Protein AF-A0A5B9W6S1-F1 (afdb_monomer)

Sequence (151 aa):
MAPVSSRSRAALSVLFLVFAGRAKAADEIRPALVDGVREFAATGLPGSVAVYGPGAEAIVVGTAGGGAKVAVVAGARAGRGRVVAFGHDGYFRPDVLGKADTGRLLVNAVRWAGTGNRGKTTTKAPAATRVGVVREAGLLEYLRKSGVAAL

Solvent-accessible surface area (backbone atoms only — not comparable to full-atom values): 9449 Å² total; per-residue (Å²): 142,80,86,84,83,82,82,83,78,82,79,83,80,82,80,81,80,77,79,79,71,75,68,74,77,69,82,56,62,55,65,58,33,44,61,89,42,89,45,68,62,88,62,92,83,57,38,76,47,89,74,70,68,85,67,39,42,71,68,40,71,47,70,47,84,94,71,41,78,35,30,34,26,36,38,31,56,55,87,72,42,43,48,71,50,64,30,44,71,66,65,54,36,56,84,39,29,73,29,73,24,33,39,52,34,50,53,26,39,51,54,61,33,59,50,43,75,68,86,60,98,56,98,59,80,78,77,77,52,73,40,80,61,79,98,42,74,54,36,44,54,51,37,43,76,70,76,40,55,54,96

Mean pr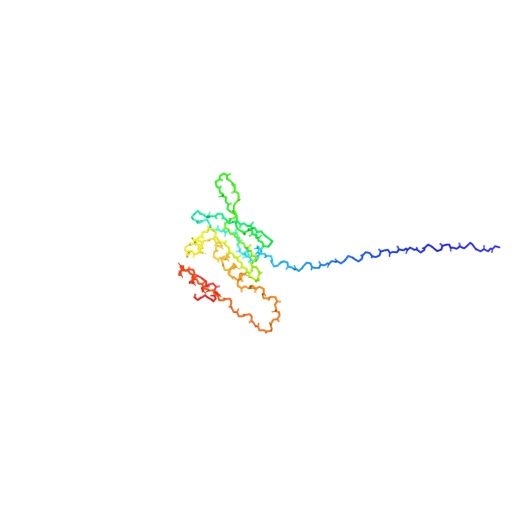edicted aligned error: 11.12 Å

Structure (mmCIF, N/CA/C/O backbone):
data_AF-A0A5B9W6S1-F1
#
_entry.id   AF-A0A5B9W6S1-F1
#
loop_
_atom_site.group_PDB
_atom_site.id
_atom_site.type_symbol
_atom_site.label_atom_id
_atom_site.label_alt_id
_atom_site.label_comp_id
_atom_site.label_asym_id
_atom_site.label_entity_id
_atom_site.label_seq_id
_atom_site.pdbx_PDB_ins_code
_atom_site.Cartn_x
_atom_site.Cartn_y
_atom_site.Cartn_z
_atom_site.occupancy
_atom_site.B_iso_or_equiv
_atom_site.auth_seq_id
_atom_site.auth_comp_id
_atom_site.auth_asym_id
_atom_site.auth_atom_id
_atom_site.pdbx_PDB_model_num
ATOM 1 N N . MET A 1 1 ? 22.643 1.166 88.002 1.00 46.03 1 MET A N 1
ATOM 2 C CA . MET A 1 1 ? 23.018 0.806 86.618 1.00 46.03 1 MET A CA 1
ATOM 3 C C . MET A 1 1 ? 21.717 0.589 85.852 1.00 46.03 1 MET A C 1
ATOM 5 O O . MET A 1 1 ? 21.078 -0.432 86.046 1.00 46.03 1 MET A O 1
ATOM 9 N N . ALA A 1 2 ? 21.246 1.612 85.131 1.00 44.09 2 ALA A N 1
ATOM 10 C CA . ALA A 1 2 ? 19.968 1.628 84.406 1.00 44.09 2 ALA A CA 1
ATOM 11 C C . ALA A 1 2 ? 20.246 1.924 82.918 1.00 44.09 2 ALA A C 1
ATOM 13 O O . ALA A 1 2 ? 21.183 2.681 82.645 1.00 44.09 2 ALA A O 1
ATOM 14 N N . PRO A 1 3 ? 19.519 1.318 81.962 1.00 49.03 3 PRO A N 1
ATOM 15 C CA . PRO A 1 3 ? 19.929 1.316 80.565 1.00 49.03 3 PRO A CA 1
ATOM 16 C C . PRO A 1 3 ? 19.520 2.587 79.809 1.00 49.03 3 PRO A C 1
ATOM 18 O O . PRO A 1 3 ? 18.488 3.206 80.064 1.00 49.03 3 PRO A O 1
ATOM 21 N N . VAL A 1 4 ? 20.377 2.935 78.851 1.00 50.38 4 VAL A N 1
ATOM 22 C CA . VAL A 1 4 ? 20.265 4.019 77.870 1.00 50.38 4 VAL A CA 1
ATOM 23 C C . VAL A 1 4 ? 19.019 3.842 76.994 1.00 50.38 4 VAL A C 1
ATOM 25 O O . VAL A 1 4 ? 18.775 2.764 76.453 1.00 50.38 4 VAL A O 1
ATOM 28 N N . SER A 1 5 ? 18.242 4.916 76.829 1.00 43.78 5 SER A N 1
ATOM 29 C CA . SER A 1 5 ? 17.055 4.960 75.974 1.00 43.78 5 SER A CA 1
ATOM 30 C C . SER A 1 5 ? 17.423 5.028 74.484 1.00 43.78 5 SER A C 1
ATOM 32 O O . SER A 1 5 ? 18.174 5.892 74.031 1.00 43.78 5 SER A O 1
ATOM 34 N N . SER A 1 6 ? 16.869 4.096 73.706 1.00 45.59 6 SER A N 1
ATOM 35 C CA . SER A 1 6 ? 16.990 4.026 72.247 1.00 45.59 6 SER A CA 1
ATOM 36 C C . SER A 1 6 ? 16.074 5.062 71.584 1.00 45.59 6 SER A C 1
ATOM 38 O O . SER A 1 6 ? 14.854 5.033 71.754 1.00 45.59 6 SER A O 1
ATOM 40 N N . ARG A 1 7 ? 16.652 5.998 70.819 1.00 48.66 7 ARG A N 1
ATOM 41 C CA . ARG A 1 7 ? 15.896 6.928 69.966 1.00 48.66 7 ARG A CA 1
ATOM 42 C C . ARG A 1 7 ? 15.510 6.220 68.668 1.00 48.66 7 ARG A C 1
ATOM 44 O O . ARG A 1 7 ? 16.343 6.026 67.786 1.00 48.66 7 ARG A O 1
ATOM 51 N N . SER A 1 8 ? 14.232 5.879 68.550 1.00 42.88 8 SER A N 1
ATOM 52 C CA . SER A 1 8 ? 13.634 5.317 67.337 1.00 42.88 8 SER A CA 1
ATOM 53 C C . SER A 1 8 ? 13.637 6.361 66.213 1.00 42.88 8 SER A C 1
ATOM 55 O O . SER A 1 8 ? 12.919 7.356 66.283 1.00 42.88 8 SER A O 1
ATOM 57 N N . ARG A 1 9 ? 14.451 6.157 65.172 1.00 48.09 9 ARG A N 1
ATOM 58 C CA . ARG A 1 9 ? 14.365 6.921 63.918 1.00 48.09 9 ARG A CA 1
ATOM 59 C C . ARG A 1 9 ? 13.315 6.260 63.028 1.00 48.09 9 ARG A C 1
ATOM 61 O O . ARG A 1 9 ? 13.587 5.232 62.418 1.00 48.09 9 ARG A O 1
ATOM 68 N N . ALA A 1 10 ? 12.120 6.840 62.967 1.00 43.06 10 ALA A N 1
ATOM 69 C CA . ALA A 1 10 ? 11.121 6.471 61.972 1.00 43.06 10 ALA A CA 1
ATOM 70 C C . ALA A 1 10 ? 11.626 6.896 60.582 1.00 43.06 10 ALA A C 1
ATOM 72 O O . ALA A 1 10 ? 11.760 8.086 60.299 1.00 43.06 10 ALA A O 1
ATOM 73 N N . ALA A 1 11 ? 11.961 5.924 59.733 1.00 44.25 11 ALA A N 1
ATOM 74 C CA . ALA A 1 11 ? 12.296 6.163 58.337 1.00 44.25 11 ALA A CA 1
ATOM 75 C C . ALA A 1 11 ? 10.997 6.359 57.544 1.00 44.25 11 ALA A C 1
ATOM 77 O O . ALA A 1 11 ? 10.187 5.443 57.418 1.00 44.25 11 ALA A O 1
ATOM 78 N N . LEU A 1 12 ? 10.787 7.572 57.037 1.00 41.97 12 LEU A N 1
ATOM 79 C CA . LEU A 1 12 ? 9.668 7.915 56.167 1.00 41.97 12 LEU A CA 1
ATOM 80 C C . LEU A 1 12 ? 9.973 7.398 54.751 1.00 41.97 12 LEU A C 1
ATOM 82 O O . LEU A 1 12 ? 10.696 8.035 53.988 1.00 41.97 12 LEU A O 1
ATOM 86 N N . SER A 1 13 ? 9.465 6.217 54.407 1.00 41.91 13 SER A N 1
ATOM 87 C CA . SER A 1 13 ? 9.566 5.668 53.053 1.00 41.91 13 SER A CA 1
ATOM 88 C C . SER A 1 13 ? 8.550 6.353 52.135 1.00 41.91 13 SER A C 1
ATOM 90 O O . SER A 1 13 ? 7.354 6.080 52.202 1.00 41.91 13 SER A O 1
ATOM 92 N N . VAL A 1 14 ? 9.022 7.253 51.271 1.00 47.78 14 VAL A N 1
ATOM 93 C CA . VAL A 1 14 ? 8.215 7.855 50.200 1.00 47.78 14 VAL A CA 1
ATOM 94 C C . VAL A 1 14 ? 8.052 6.827 49.080 1.00 47.78 14 VAL A C 1
ATOM 96 O O . VAL A 1 14 ? 8.991 6.533 48.342 1.00 47.78 14 VAL A O 1
ATOM 99 N N . LEU A 1 15 ? 6.854 6.255 48.969 1.00 45.72 15 LEU A N 1
ATOM 100 C CA . LEU A 1 15 ? 6.481 5.333 47.901 1.00 45.72 15 LEU A CA 1
ATOM 101 C C . LEU A 1 15 ? 6.113 6.135 46.643 1.00 45.72 15 LEU A C 1
ATOM 103 O O . LEU A 1 15 ? 5.018 6.688 46.547 1.00 45.72 15 LEU A O 1
ATOM 107 N N . PHE A 1 16 ? 7.020 6.200 45.667 1.00 43.75 16 PHE A N 1
ATOM 108 C CA . PHE A 1 16 ? 6.701 6.709 44.333 1.00 43.75 16 PHE A CA 1
ATOM 109 C C . PHE A 1 16 ? 5.829 5.684 43.596 1.00 43.75 16 PHE A C 1
ATOM 111 O O . PHE A 1 16 ? 6.333 4.720 43.019 1.00 43.75 16 PHE A O 1
ATOM 118 N N . LEU A 1 17 ? 4.509 5.888 43.602 1.00 46.38 17 LEU A N 1
ATOM 119 C CA . LEU A 1 17 ? 3.614 5.196 42.677 1.00 46.38 17 LEU A CA 1
ATOM 120 C C . LEU A 1 17 ? 3.866 5.735 41.263 1.00 46.38 17 LEU A C 1
ATOM 122 O O . LEU A 1 17 ? 3.323 6.762 40.856 1.00 46.38 17 LEU A O 1
ATOM 126 N N . VAL A 1 18 ? 4.699 5.030 40.501 1.00 53.28 18 VAL A N 1
ATOM 127 C CA . VAL A 1 18 ? 4.797 5.227 39.055 1.00 53.28 18 VAL A CA 1
ATOM 128 C C . VAL A 1 18 ? 3.501 4.699 38.442 1.00 53.28 18 VAL A C 1
ATOM 130 O O . VAL A 1 18 ? 3.339 3.498 38.228 1.00 53.28 18 VAL A O 1
ATOM 133 N N . PHE A 1 19 ? 2.557 5.597 38.158 1.00 49.94 19 PHE A N 1
ATOM 134 C CA . PHE A 1 19 ? 1.464 5.294 37.241 1.00 49.94 19 PHE A CA 1
ATOM 135 C C . PHE A 1 19 ? 2.067 5.112 35.846 1.00 49.94 19 PHE A C 1
ATOM 137 O O . PHE A 1 19 ? 2.203 6.060 35.075 1.00 49.94 19 PHE A O 1
ATOM 144 N N . ALA A 1 20 ? 2.436 3.875 35.515 1.00 52.22 20 ALA A N 1
ATOM 145 C CA . ALA A 1 20 ? 2.651 3.458 34.140 1.00 52.22 20 ALA A CA 1
ATOM 146 C C . ALA A 1 20 ? 1.290 3.492 33.433 1.00 52.22 20 ALA A C 1
ATOM 148 O O . ALA A 1 20 ? 0.603 2.479 33.294 1.00 52.22 20 ALA A O 1
ATOM 149 N N . GLY A 1 21 ? 0.855 4.689 33.037 1.00 39.31 21 GLY A N 1
ATOM 150 C CA . GLY A 1 21 ? -0.257 4.843 32.120 1.00 39.31 21 GLY A CA 1
ATOM 151 C C . GLY A 1 21 ? 0.095 4.061 30.864 1.00 39.31 21 GLY A C 1
ATOM 152 O O . GLY A 1 21 ? 1.006 4.442 30.132 1.00 39.31 21 GLY A O 1
ATOM 153 N N . ARG A 1 22 ? -0.594 2.941 30.620 1.00 48.66 22 ARG A N 1
ATOM 154 C CA . ARG A 1 22 ? -0.548 2.295 29.312 1.00 48.66 22 ARG A CA 1
ATOM 155 C C . ARG A 1 22 ? -1.068 3.322 28.318 1.00 48.66 22 ARG A C 1
ATOM 157 O O . ARG A 1 22 ? -2.277 3.538 28.233 1.00 48.66 22 ARG A O 1
ATOM 164 N N . ALA A 1 23 ? -0.160 3.954 27.576 1.00 44.62 23 ALA A N 1
ATOM 165 C CA . ALA A 1 23 ? -0.516 4.572 26.316 1.00 44.62 23 ALA A CA 1
ATOM 166 C C . ALA A 1 23 ? -1.336 3.521 25.564 1.00 44.62 23 ALA A C 1
ATOM 168 O O . ALA A 1 23 ? -0.893 2.376 25.427 1.00 44.62 23 ALA A O 1
ATOM 169 N N . LYS A 1 24 ? -2.575 3.862 25.186 1.00 42.03 24 LYS A N 1
ATOM 170 C CA . LYS A 1 24 ? -3.369 3.015 24.292 1.00 42.03 24 LYS A CA 1
ATOM 171 C C . LYS A 1 24 ? -2.421 2.624 23.170 1.00 42.03 24 LYS A C 1
ATOM 173 O O . LYS A 1 24 ? -1.895 3.543 22.547 1.00 42.03 24 LYS A O 1
ATOM 178 N N . ALA A 1 25 ? -2.171 1.324 22.984 1.00 43.75 25 ALA A N 1
ATOM 179 C CA . ALA A 1 25 ? -1.320 0.840 21.908 1.00 43.75 25 ALA A CA 1
ATOM 180 C C . ALA A 1 25 ? -1.720 1.617 20.656 1.00 43.75 25 AL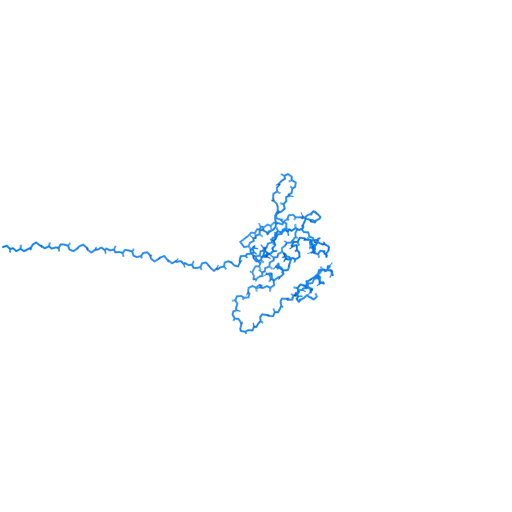A A C 1
ATOM 182 O O . ALA A 1 25 ? -2.877 1.548 20.221 1.00 43.75 25 ALA A O 1
ATOM 183 N N . ALA A 1 26 ? -0.824 2.488 20.191 1.00 51.41 26 ALA A N 1
ATOM 184 C CA . ALA A 1 26 ? -1.030 3.141 18.924 1.00 51.41 26 ALA A CA 1
ATOM 185 C C . ALA A 1 26 ? -1.182 1.973 17.958 1.00 51.41 26 ALA A C 1
ATOM 187 O O . ALA A 1 26 ? -0.299 1.134 17.893 1.00 51.41 26 ALA A O 1
ATOM 188 N N . ASP A 1 27 ? -2.333 1.829 17.305 1.00 58.12 27 ASP A N 1
ATOM 189 C CA . ASP A 1 27 ? -2.436 0.911 16.171 1.00 58.12 27 ASP A CA 1
ATOM 190 C C . ASP A 1 27 ? -1.349 1.402 15.201 1.00 58.12 27 ASP A C 1
ATOM 192 O O . ASP A 1 27 ? -1.507 2.483 14.607 1.00 58.12 27 ASP A O 1
ATOM 196 N N . GLU A 1 28 ? -0.210 0.709 15.181 1.00 79.06 28 GLU A N 1
ATOM 197 C CA . GLU A 1 28 ? 1.005 1.171 14.522 1.00 79.06 28 GLU A CA 1
ATOM 198 C C . GLU A 1 28 ? 0.766 1.033 13.021 1.00 79.06 28 GLU A C 1
ATOM 200 O O . GLU A 1 28 ? 0.563 -0.065 12.498 1.00 79.06 28 GLU A O 1
ATOM 205 N N . ILE A 1 29 ? 0.693 2.176 12.337 1.00 91.00 29 ILE A N 1
ATOM 206 C CA . ILE A 1 29 ? 0.288 2.254 10.931 1.00 91.00 29 ILE A CA 1
ATOM 207 C C . ILE A 1 29 ? 1.274 1.448 10.093 1.00 91.00 29 ILE A C 1
ATOM 209 O O . ILE A 1 29 ? 0.882 0.531 9.370 1.00 91.00 29 ILE A O 1
ATOM 213 N N . ARG A 1 30 ? 2.564 1.751 10.240 1.00 92.81 30 ARG A N 1
ATOM 214 C CA . ARG A 1 30 ? 3.608 1.131 9.438 1.00 92.81 30 ARG A CA 1
ATOM 215 C C . ARG A 1 30 ? 3.717 -0.385 9.615 1.00 92.81 30 ARG A C 1
ATOM 217 O O . ARG A 1 30 ? 3.628 -1.043 8.584 1.00 92.81 30 ARG A O 1
ATOM 224 N N . PRO A 1 31 ? 3.820 -0.976 10.819 1.00 93.75 31 PRO A N 1
ATOM 225 C CA . PRO A 1 31 ? 3.863 -2.434 10.982 1.00 93.75 31 PRO A CA 1
ATOM 226 C C . PRO A 1 31 ? 2.678 -3.164 10.352 1.00 93.75 31 PRO A C 1
ATOM 228 O O . PRO A 1 31 ? 2.870 -4.193 9.714 1.00 93.75 31 PRO A O 1
ATOM 231 N N . ALA A 1 32 ? 1.465 -2.611 10.454 1.00 93.00 32 ALA A N 1
ATOM 232 C CA . ALA A 1 32 ? 0.292 -3.207 9.818 1.00 93.00 32 ALA A CA 1
ATOM 233 C C . ALA A 1 32 ? 0.365 -3.163 8.281 1.00 93.00 32 ALA A C 1
ATOM 235 O O . ALA A 1 32 ? -0.111 -4.077 7.611 1.00 93.00 32 ALA A O 1
ATOM 236 N N . LEU A 1 33 ? 0.942 -2.099 7.717 1.00 95.94 33 LEU A N 1
ATOM 237 C CA . LEU A 1 33 ? 1.093 -1.924 6.273 1.00 95.94 33 LEU A CA 1
ATOM 238 C C . LEU A 1 33 ? 2.248 -2.753 5.696 1.00 95.94 33 LEU A C 1
ATOM 240 O O . LEU A 1 33 ? 2.079 -3.360 4.640 1.00 95.94 33 LEU A O 1
ATOM 244 N N . VAL A 1 34 ? 3.389 -2.830 6.384 1.00 96.81 34 VAL A N 1
ATOM 245 C CA . VAL A 1 34 ? 4.601 -3.506 5.881 1.00 96.81 34 VAL A CA 1
ATOM 246 C C . VAL A 1 34 ? 4.713 -4.980 6.284 1.00 96.81 34 VAL A C 1
ATOM 248 O O . VAL A 1 34 ? 5.727 -5.613 6.001 1.00 96.81 34 VAL A O 1
ATOM 251 N N . ASP A 1 35 ? 3.687 -5.555 6.916 1.00 95.94 35 ASP A N 1
ATOM 252 C CA . ASP A 1 35 ? 3.662 -6.979 7.269 1.00 95.94 35 ASP A CA 1
ATOM 253 C C . ASP A 1 35 ? 3.865 -7.885 6.037 1.00 95.94 35 ASP A C 1
ATOM 255 O O . ASP A 1 35 ? 3.023 -7.954 5.130 1.00 95.94 35 ASP A O 1
ATOM 259 N N . GLY A 1 36 ? 4.997 -8.592 6.016 1.00 96.50 36 GLY A N 1
ATOM 260 C CA . GLY A 1 36 ? 5.403 -9.441 4.897 1.00 96.50 36 GLY A CA 1
ATOM 261 C C . GLY A 1 36 ? 5.823 -8.678 3.634 1.00 96.50 36 GLY A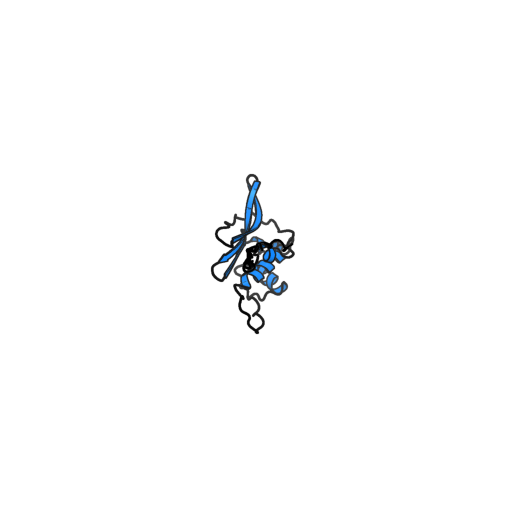 C 1
ATOM 262 O O . GLY A 1 36 ? 5.831 -9.276 2.565 1.00 96.50 36 GLY A O 1
ATOM 263 N N . VAL A 1 37 ? 6.149 -7.384 3.736 1.00 97.44 37 VAL A N 1
ATOM 264 C CA . VAL A 1 37 ? 6.636 -6.543 2.630 1.00 97.44 37 VAL A CA 1
ATOM 265 C C . VAL A 1 37 ? 8.119 -6.253 2.847 1.00 97.44 37 VAL A C 1
ATOM 267 O O . VAL A 1 37 ? 8.487 -5.536 3.777 1.00 97.44 37 VAL A O 1
ATOM 270 N N . ARG A 1 38 ? 8.982 -6.800 1.990 1.00 96.56 38 ARG A N 1
ATOM 271 C CA . ARG A 1 38 ? 10.430 -6.537 1.989 1.00 96.56 38 ARG A CA 1
ATOM 272 C C . ARG A 1 38 ? 10.821 -5.601 0.856 1.00 96.56 38 ARG A C 1
ATOM 274 O O . ARG A 1 38 ? 11.689 -4.754 1.040 1.00 96.56 38 ARG A O 1
ATOM 281 N N . GLU A 1 39 ? 10.171 -5.747 -0.293 1.00 95.25 39 GLU A N 1
ATOM 282 C CA . GLU A 1 39 ? 10.482 -4.997 -1.505 1.00 95.25 39 GLU A CA 1
ATOM 283 C C . GLU A 1 39 ? 9.219 -4.427 -2.154 1.00 95.25 39 GLU A C 1
ATOM 285 O O . GLU A 1 39 ? 8.138 -5.012 -2.110 1.00 95.25 39 GLU A O 1
ATOM 290 N N . PHE A 1 40 ? 9.361 -3.269 -2.790 1.00 94.06 40 PHE A N 1
ATOM 291 C CA . PHE A 1 40 ? 8.268 -2.549 -3.431 1.00 94.06 40 PHE A CA 1
ATOM 292 C C . PHE A 1 40 ? 8.693 -2.139 -4.835 1.00 94.06 40 PHE A C 1
ATOM 294 O O . PHE A 1 40 ? 9.814 -1.667 -5.035 1.00 94.06 40 PHE A O 1
ATOM 301 N N . ALA A 1 41 ? 7.815 -2.342 -5.815 1.00 93.88 41 ALA A N 1
ATOM 302 C CA . ALA A 1 41 ? 8.135 -2.056 -7.202 1.00 93.88 41 ALA A CA 1
ATOM 303 C C . ALA A 1 41 ? 8.385 -0.557 -7.403 1.00 93.88 41 ALA A C 1
ATOM 305 O O . ALA A 1 41 ? 7.634 0.277 -6.911 1.00 93.88 41 ALA A O 1
ATOM 306 N N . ALA A 1 42 ? 9.401 -0.207 -8.186 1.00 87.50 42 ALA A N 1
ATOM 307 C CA . ALA A 1 42 ? 9.496 1.122 -8.773 1.00 87.50 42 ALA A CA 1
ATOM 308 C C . ALA A 1 42 ? 8.697 1.113 -10.084 1.00 87.50 42 ALA A C 1
ATOM 310 O O . ALA A 1 42 ? 8.996 0.328 -10.984 1.00 87.50 42 ALA A O 1
ATOM 311 N N . THR A 1 43 ? 7.663 1.947 -10.194 1.00 84.81 43 THR A N 1
ATOM 312 C CA . THR A 1 43 ? 6.886 2.093 -11.434 1.00 84.81 43 THR A CA 1
ATOM 313 C C . THR A 1 43 ? 6.677 3.562 -11.767 1.00 84.81 43 THR A C 1
ATOM 315 O O . THR A 1 43 ? 6.378 4.367 -10.882 1.00 84.81 43 THR A O 1
ATOM 318 N N . GLY A 1 44 ? 6.849 3.901 -13.046 1.00 84.12 44 GLY A N 1
ATOM 319 C CA . GLY A 1 44 ? 6.710 5.264 -13.553 1.00 84.12 44 GLY A CA 1
ATOM 320 C C . GLY A 1 44 ? 7.574 6.283 -12.804 1.00 84.12 44 GLY A C 1
ATOM 321 O O . GLY A 1 44 ? 8.693 5.988 -12.382 1.00 84.12 44 GLY A O 1
ATOM 322 N N . LEU A 1 45 ? 7.024 7.488 -12.641 1.00 87.69 45 LEU A N 1
ATOM 323 C CA . LEU A 1 45 ? 7.592 8.566 -11.834 1.00 87.69 45 LEU A CA 1
ATOM 324 C C . LEU A 1 45 ? 6.596 8.925 -10.726 1.00 87.69 45 LEU A C 1
ATOM 326 O O . LEU A 1 45 ? 5.698 9.737 -10.952 1.00 87.69 45 LEU A O 1
ATOM 330 N N . PRO A 1 46 ? 6.706 8.310 -9.538 1.00 90.88 46 PRO A N 1
ATOM 331 C CA . PRO A 1 46 ? 5.790 8.591 -8.446 1.00 90.88 46 PRO A CA 1
ATOM 332 C C . PRO A 1 46 ? 5.881 10.044 -7.986 1.00 90.88 46 PRO A C 1
ATOM 334 O O . PRO A 1 46 ? 6.973 10.561 -7.747 1.00 90.88 46 PRO A O 1
ATOM 337 N N . GLY A 1 47 ? 4.725 10.682 -7.809 1.00 91.81 47 GLY A N 1
ATOM 338 C CA . GLY A 1 47 ? 4.626 11.966 -7.129 1.00 91.81 47 GLY A CA 1
ATOM 339 C C . GLY A 1 47 ? 4.969 11.837 -5.644 1.00 91.81 47 GLY A C 1
ATOM 340 O O . GLY A 1 47 ? 4.773 10.782 -5.030 1.00 91.81 47 GLY A O 1
ATOM 341 N N . SER A 1 48 ? 5.478 12.918 -5.052 1.00 94.50 48 SER A N 1
ATOM 342 C CA . SER A 1 48 ? 5.697 12.977 -3.609 1.00 94.50 48 SER A CA 1
ATOM 343 C C . SER A 1 48 ? 4.364 13.061 -2.865 1.00 94.50 48 SER A C 1
ATOM 345 O O . SER A 1 48 ? 3.443 13.776 -3.259 1.00 94.50 48 SER A O 1
ATOM 347 N N . VAL A 1 49 ? 4.266 12.334 -1.756 1.00 96.44 49 VAL A N 1
ATOM 348 C CA . VAL A 1 49 ? 3.121 12.386 -0.847 1.00 96.44 49 VAL A CA 1
ATOM 349 C C . VAL A 1 49 ? 3.512 13.214 0.370 1.00 96.44 49 VAL A C 1
ATOM 351 O O . VAL A 1 49 ? 4.433 12.858 1.104 1.00 96.44 49 VAL A O 1
ATOM 354 N N . ALA A 1 50 ? 2.814 14.325 0.599 1.00 96.00 50 ALA A N 1
ATOM 355 C CA . ALA A 1 50 ? 3.008 15.123 1.803 1.00 96.00 50 ALA A CA 1
ATOM 356 C C . ALA A 1 50 ? 2.471 14.362 3.025 1.00 96.00 50 ALA A C 1
ATOM 358 O O . ALA A 1 50 ? 1.296 14.000 3.081 1.00 96.00 50 ALA A O 1
ATOM 359 N N . VAL A 1 51 ? 3.336 14.128 4.011 1.00 96.06 51 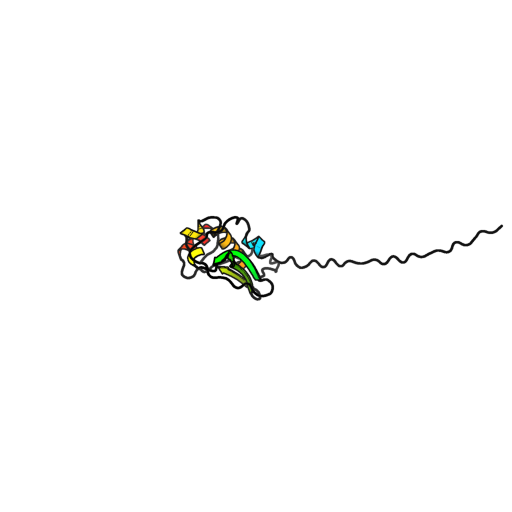VAL A N 1
ATOM 360 C CA . VAL A 1 51 ? 2.97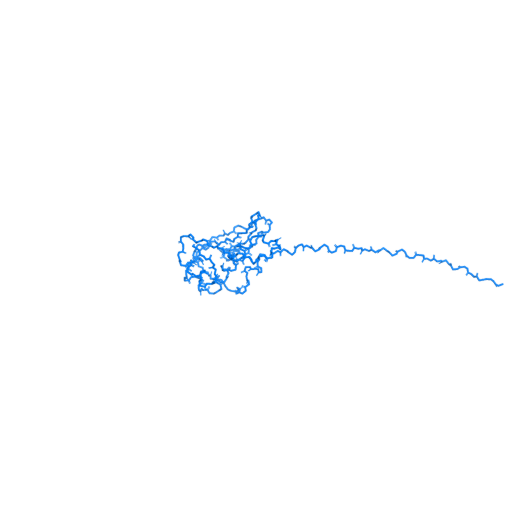9 13.457 5.266 1.00 96.06 51 VAL A CA 1
ATOM 361 C C . VAL A 1 51 ? 2.902 14.516 6.354 1.00 96.06 51 VAL A C 1
ATOM 363 O O . VAL A 1 51 ? 3.924 15.069 6.754 1.00 96.06 51 VAL A O 1
ATOM 366 N N . TYR A 1 52 ? 1.689 14.836 6.799 1.00 92.69 52 TYR A N 1
ATOM 367 C CA . TYR A 1 52 ? 1.457 15.928 7.740 1.00 92.69 52 TYR A CA 1
ATOM 368 C C . TYR A 1 52 ? 0.386 15.582 8.774 1.00 92.69 52 TYR A C 1
ATOM 370 O O . TYR A 1 52 ? -0.627 14.956 8.462 1.00 92.69 52 TYR A O 1
ATOM 378 N N . GLY A 1 53 ? 0.601 16.071 9.995 1.00 88.00 53 GLY A N 1
ATOM 379 C CA . GLY A 1 53 ? -0.340 15.985 11.105 1.00 88.00 53 GLY A CA 1
ATOM 380 C C . GLY A 1 53 ? -0.148 14.756 12.007 1.00 88.00 53 GLY A C 1
ATOM 381 O O . GLY A 1 53 ? 0.577 13.818 11.666 1.00 88.00 53 GLY A O 1
ATOM 382 N N . PRO A 1 54 ? -0.785 14.749 13.192 1.00 85.12 54 PRO A N 1
ATOM 383 C CA . PRO A 1 54 ? -0.673 13.645 14.139 1.00 85.12 54 PRO A CA 1
ATOM 384 C C . PRO A 1 54 ? -1.227 12.336 13.566 1.00 85.12 54 PRO A C 1
ATOM 386 O O . PRO A 1 54 ? -2.372 12.271 13.119 1.00 85.12 54 PRO A O 1
ATOM 389 N N . GLY A 1 55 ? -0.431 11.268 13.628 1.00 85.81 55 GLY A N 1
ATOM 390 C CA . GLY A 1 55 ? -0.843 9.949 13.148 1.00 85.81 55 GLY A CA 1
ATOM 391 C C . GLY A 1 55 ? -0.827 9.793 11.625 1.00 85.81 55 GLY A C 1
ATOM 392 O O . GLY A 1 55 ? -1.532 8.916 11.125 1.00 85.81 55 GLY A O 1
ATOM 393 N N . ALA A 1 56 ? -0.060 10.623 10.912 1.00 93.94 56 ALA A N 1
ATOM 394 C CA . ALA A 1 56 ? 0.369 10.385 9.536 1.00 93.94 56 ALA A CA 1
ATOM 395 C C . ALA A 1 56 ? 1.810 9.845 9.518 1.00 93.94 56 ALA A C 1
ATOM 397 O O . ALA A 1 56 ? 2.654 10.302 10.287 1.00 93.94 56 ALA A O 1
ATOM 398 N N . GLU A 1 57 ? 2.093 8.879 8.648 1.00 95.94 57 GLU A N 1
ATOM 399 C CA . GLU A 1 57 ? 3.388 8.200 8.577 1.00 95.94 57 GLU A CA 1
ATOM 400 C C . GLU A 1 57 ? 3.767 7.864 7.126 1.00 95.94 57 GLU A C 1
ATOM 402 O O . GLU A 1 57 ? 2.927 7.439 6.326 1.00 95.94 57 GLU A O 1
ATOM 407 N N . ALA A 1 58 ? 5.048 8.040 6.787 1.00 96.62 58 ALA A N 1
ATOM 408 C CA . ALA A 1 58 ? 5.610 7.571 5.524 1.00 96.62 58 ALA A CA 1
ATOM 409 C C . ALA A 1 58 ? 5.816 6.048 5.572 1.00 96.62 58 ALA A C 1
ATOM 411 O O . ALA A 1 58 ? 6.455 5.526 6.484 1.00 96.62 58 ALA A O 1
ATOM 412 N N . ILE A 1 59 ? 5.302 5.334 4.572 1.00 97.25 59 ILE A N 1
ATOM 413 C CA . ILE A 1 59 ? 5.346 3.865 4.504 1.00 97.25 59 ILE A CA 1
ATOM 414 C C . ILE A 1 59 ? 6.445 3.404 3.554 1.00 97.25 59 ILE A C 1
ATOM 416 O O . ILE A 1 59 ? 7.274 2.573 3.920 1.00 97.25 59 ILE A O 1
ATOM 420 N N . VAL A 1 60 ? 6.475 3.990 2.356 1.00 96.62 60 VAL A N 1
ATOM 421 C CA . VAL A 1 60 ? 7.519 3.765 1.356 1.00 96.62 60 VAL A CA 1
ATOM 422 C C . VAL A 1 60 ? 8.156 5.100 1.015 1.00 96.62 60 VAL A C 1
ATOM 424 O O . VAL A 1 60 ? 7.460 6.080 0.731 1.00 96.62 60 VAL A O 1
ATOM 427 N N . VAL A 1 61 ? 9.485 5.119 1.023 1.00 95.56 61 VAL A N 1
ATOM 428 C CA . VAL A 1 61 ? 10.300 6.290 0.710 1.00 95.56 61 VAL A CA 1
ATOM 429 C C . VAL A 1 61 ? 11.145 5.981 -0.519 1.00 95.56 61 VAL A C 1
ATOM 431 O O . VAL A 1 61 ? 11.948 5.051 -0.514 1.00 95.56 61 VAL A O 1
ATOM 434 N N . GLY A 1 62 ? 10.944 6.763 -1.575 1.00 92.69 62 GLY A N 1
ATOM 435 C CA . GLY A 1 62 ? 11.765 6.754 -2.777 1.00 92.69 62 GLY A CA 1
ATOM 436 C C . GLY A 1 62 ? 12.905 7.768 -2.700 1.00 92.69 62 GLY A C 1
ATOM 437 O O . GLY A 1 62 ? 13.081 8.483 -1.710 1.00 92.69 62 GLY A O 1
ATOM 438 N N . THR A 1 63 ? 13.678 7.842 -3.780 1.00 91.56 63 THR A N 1
ATOM 439 C CA . THR A 1 63 ? 14.727 8.851 -3.963 1.00 91.56 63 THR A CA 1
ATOM 440 C C . THR A 1 63 ? 14.356 9.724 -5.160 1.00 91.56 63 THR A C 1
ATOM 442 O O . THR A 1 63 ? 14.132 9.198 -6.246 1.00 91.56 63 THR A O 1
ATOM 445 N N . ALA A 1 64 ? 14.258 11.035 -4.954 1.00 88.12 64 ALA A N 1
ATOM 446 C CA . ALA A 1 64 ? 14.012 12.025 -5.996 1.00 88.12 64 ALA A CA 1
ATOM 447 C C . ALA A 1 64 ? 15.332 12.556 -6.586 1.00 88.12 64 ALA A C 1
ATOM 449 O O . ALA A 1 64 ? 16.429 12.168 -6.166 1.00 88.12 64 ALA A O 1
ATOM 450 N N . GLY A 1 65 ? 15.225 13.476 -7.551 1.00 85.50 65 GLY A N 1
ATOM 451 C CA . GLY A 1 65 ? 16.374 14.199 -8.099 1.00 85.50 65 GLY A CA 1
ATOM 452 C C . GLY A 1 65 ? 17.240 14.818 -6.995 1.00 85.50 65 GLY A C 1
ATOM 453 O O . GLY A 1 65 ? 16.731 15.285 -5.977 1.00 85.50 65 GLY A O 1
ATOM 454 N N . GLY A 1 66 ? 18.562 14.767 -7.171 1.00 88.38 66 GLY A N 1
ATOM 455 C CA . GLY A 1 66 ? 19.515 15.254 -6.166 1.00 88.38 66 GLY A CA 1
ATOM 456 C C . GLY A 1 66 ? 19.632 14.381 -4.908 1.00 88.38 66 GLY A C 1
ATOM 457 O O . GLY A 1 66 ? 20.221 14.817 -3.927 1.00 88.38 66 GLY A O 1
ATOM 458 N N . GLY A 1 67 ? 19.078 13.161 -4.906 1.00 91.25 67 GLY A N 1
ATOM 459 C CA . GLY A 1 67 ? 19.223 12.209 -3.796 1.00 91.25 67 GLY A CA 1
ATOM 460 C C . GLY A 1 67 ? 18.243 12.417 -2.637 1.00 91.25 67 GLY A C 1
ATOM 461 O O . GLY A 1 67 ? 18.299 11.678 -1.649 1.00 91.25 67 GLY A O 1
ATOM 462 N N . ALA A 1 68 ? 17.328 13.384 -2.750 1.00 92.25 68 ALA A N 1
ATOM 463 C CA . ALA A 1 68 ? 16.348 13.684 -1.713 1.00 92.25 68 ALA A CA 1
ATOM 464 C C . ALA A 1 68 ? 15.433 12.480 -1.445 1.00 92.25 68 ALA A C 1
ATOM 466 O O . ALA A 1 68 ? 14.952 11.822 -2.368 1.00 92.25 68 ALA A O 1
ATOM 467 N N . LYS A 1 69 ? 15.166 12.193 -0.170 1.00 95.00 69 LYS A N 1
ATOM 468 C CA . LYS A 1 69 ? 14.235 11.135 0.231 1.00 95.00 69 LYS A CA 1
ATOM 469 C C . LYS A 1 69 ? 12.810 11.675 0.241 1.00 95.00 69 LYS A C 1
ATOM 471 O O . LYS A 1 69 ? 12.537 12.673 0.899 1.00 95.00 69 LYS A O 1
ATOM 476 N N . VAL A 1 70 ? 11.909 11.016 -0.484 1.00 94.94 70 VAL A N 1
ATOM 477 C CA . VAL A 1 70 ? 10.511 11.450 -0.634 1.00 94.94 70 VAL A CA 1
ATOM 478 C C . VAL A 1 70 ? 9.556 10.302 -0.345 1.00 94.94 70 VAL A C 1
ATOM 480 O O . VAL A 1 70 ? 9.762 9.183 -0.810 1.00 94.94 70 VAL A O 1
ATOM 483 N N . ALA A 1 71 ? 8.501 10.561 0.425 1.00 96.69 71 ALA A N 1
ATOM 484 C CA . ALA A 1 71 ? 7.450 9.574 0.630 1.00 96.69 71 ALA A CA 1
ATOM 485 C C . ALA A 1 71 ? 6.671 9.375 -0.678 1.00 96.69 71 ALA A C 1
ATOM 487 O O . ALA A 1 71 ? 6.243 10.344 -1.302 1.00 96.69 71 ALA A O 1
ATOM 488 N N . VAL A 1 72 ? 6.490 8.118 -1.076 1.00 96.75 72 VAL A N 1
ATOM 489 C CA . VAL A 1 72 ? 5.701 7.716 -2.257 1.00 96.75 72 VAL A CA 1
ATOM 490 C C . VAL A 1 72 ? 4.493 6.865 -1.871 1.00 96.75 72 VAL A C 1
ATOM 492 O O . VAL A 1 72 ? 3.562 6.723 -2.659 1.00 96.75 72 VAL A O 1
ATOM 495 N N . VAL A 1 73 ? 4.481 6.334 -0.645 1.00 98.00 73 VAL A N 1
ATOM 496 C CA . VAL A 1 73 ? 3.299 5.750 -0.006 1.00 98.00 73 VAL A CA 1
ATOM 497 C C . VAL A 1 73 ? 3.222 6.276 1.420 1.00 98.00 73 VAL A C 1
ATOM 499 O O . VAL A 1 73 ? 4.227 6.259 2.135 1.00 98.00 73 VAL A O 1
ATOM 502 N N . ALA A 1 74 ? 2.044 6.720 1.845 1.00 97.88 74 ALA A N 1
ATOM 503 C CA . ALA A 1 74 ? 1.808 7.218 3.197 1.00 97.88 74 ALA A CA 1
ATOM 504 C C . ALA A 1 74 ? 0.502 6.667 3.768 1.00 97.88 74 ALA A C 1
ATOM 506 O O . ALA A 1 74 ? -0.455 6.438 3.032 1.00 97.88 74 ALA A O 1
ATOM 507 N N . GLY A 1 75 ? 0.455 6.483 5.084 1.00 96.62 75 GLY A N 1
ATOM 508 C CA . GLY A 1 75 ? -0.750 6.115 5.819 1.00 96.62 75 GLY A CA 1
ATOM 509 C C . GLY A 1 75 ? -1.099 7.192 6.838 1.00 96.62 75 GLY A C 1
ATOM 510 O O . GLY A 1 75 ? -0.208 7.776 7.447 1.00 96.62 75 GLY A O 1
ATOM 511 N N . ALA A 1 76 ? -2.384 7.465 7.042 1.00 94.81 76 ALA A N 1
ATOM 512 C CA . ALA A 1 76 ? -2.833 8.424 8.045 1.00 94.81 76 ALA A CA 1
ATOM 513 C C . ALA A 1 76 ? -4.198 8.061 8.634 1.00 94.81 76 ALA A C 1
ATOM 515 O O . ALA A 1 76 ? -5.023 7.394 8.001 1.00 94.81 76 ALA A O 1
ATOM 516 N N . ARG A 1 77 ? -4.468 8.543 9.850 1.00 90.00 77 ARG A N 1
ATOM 517 C CA . ARG A 1 77 ? -5.834 8.607 10.386 1.00 90.00 77 ARG A CA 1
ATOM 518 C C . ARG A 1 77 ? -6.512 9.888 9.914 1.00 90.00 77 ARG A C 1
ATOM 520 O O . ARG A 1 77 ? -5.966 10.972 10.070 1.00 90.00 77 ARG A O 1
ATOM 527 N N . ALA A 1 78 ? -7.728 9.756 9.394 1.00 85.94 78 ALA A N 1
ATOM 528 C CA . ALA A 1 78 ? -8.556 10.877 8.959 1.00 85.94 78 ALA A CA 1
ATOM 529 C C . ALA A 1 78 ? -9.866 10.864 9.759 1.00 85.94 78 ALA A C 1
ATOM 531 O O . ALA A 1 78 ? -10.820 10.153 9.429 1.00 85.94 78 ALA A O 1
ATOM 532 N N . GLY A 1 79 ? -9.888 11.589 10.881 1.00 86.00 79 GLY A N 1
ATOM 533 C CA . GLY A 1 79 ? -10.986 11.532 11.846 1.00 86.00 79 GLY A CA 1
ATOM 534 C C . GLY A 1 79 ? -11.175 10.117 12.406 1.00 86.00 79 GLY A C 1
ATOM 535 O O . GLY A 1 79 ? -10.294 9.578 13.071 1.00 86.00 79 GLY A O 1
ATOM 536 N N . ARG A 1 80 ? -12.332 9.498 12.130 1.00 83.44 80 ARG A N 1
ATOM 537 C CA . ARG A 1 80 ? -12.626 8.098 12.515 1.00 83.44 80 ARG A CA 1
ATOM 538 C C . ARG A 1 80 ? -12.171 7.068 11.475 1.00 83.44 80 ARG A C 1
ATOM 540 O O . ARG A 1 80 ? -12.243 5.869 11.740 1.00 83.44 80 ARG A O 1
ATOM 547 N N . GLY A 1 81 ? -11.756 7.534 10.300 1.00 87.69 81 GLY A N 1
ATOM 548 C CA . GLY A 1 81 ? -11.300 6.716 9.189 1.00 87.69 81 GLY A CA 1
ATOM 549 C C . GLY A 1 81 ? -9.782 6.591 9.127 1.00 87.69 81 GLY A C 1
ATOM 550 O O . GLY A 1 81 ? -9.036 7.100 9.967 1.00 87.69 81 GLY A O 1
ATOM 551 N N . ARG A 1 82 ? -9.335 5.892 8.092 1.00 92.06 82 ARG A N 1
ATOM 552 C CA . ARG A 1 82 ? -7.936 5.611 7.785 1.00 92.06 82 ARG A CA 1
ATOM 553 C C . ARG A 1 82 ? -7.749 5.767 6.283 1.00 92.06 82 ARG A C 1
ATOM 555 O O . ARG A 1 82 ? -8.626 5.368 5.521 1.00 92.06 82 ARG A O 1
ATOM 562 N N . VAL A 1 83 ? -6.635 6.355 5.875 1.00 94.38 83 VAL A N 1
ATOM 563 C CA . VAL A 1 83 ? -6.304 6.617 4.473 1.00 94.38 83 VAL A CA 1
ATOM 564 C C . VAL A 1 83 ? -4.909 6.085 4.201 1.00 94.38 83 VAL A C 1
ATOM 566 O O . VAL A 1 83 ? -4.017 6.237 5.034 1.00 94.38 83 VAL A O 1
ATOM 569 N N . VAL A 1 84 ? -4.730 5.469 3.036 1.00 97.25 84 VAL A N 1
ATOM 570 C CA . VAL A 1 84 ? -3.418 5.111 2.496 1.00 97.25 84 VAL A CA 1
ATOM 571 C C . VAL A 1 84 ? -3.323 5.731 1.112 1.00 97.25 84 VAL A C 1
ATOM 573 O O . VAL A 1 84 ? -4.183 5.488 0.268 1.00 97.25 84 VAL A O 1
ATOM 576 N N . ALA A 1 85 ? -2.316 6.567 0.904 1.00 97.38 85 ALA A N 1
ATOM 577 C CA . ALA A 1 85 ? -2.080 7.273 -0.343 1.00 97.38 85 ALA A CA 1
ATOM 578 C C . ALA A 1 85 ? -0.880 6.662 -1.067 1.00 97.38 85 ALA A C 1
ATOM 580 O O . ALA A 1 85 ? 0.136 6.369 -0.440 1.00 97.38 85 ALA A O 1
ATOM 581 N N . PHE A 1 86 ? -1.005 6.518 -2.384 1.00 97.38 86 PHE A N 1
ATOM 582 C CA . PHE A 1 86 ? 0.057 6.099 -3.294 1.00 97.38 86 PHE A CA 1
ATOM 583 C C . PHE A 1 86 ? 0.335 7.251 -4.263 1.00 97.38 86 PHE A C 1
ATOM 585 O O . PHE A 1 86 ? -0.597 7.825 -4.820 1.00 97.38 86 PHE A O 1
ATOM 592 N N . GLY A 1 87 ? 1.607 7.585 -4.473 1.00 95.62 87 GLY A N 1
ATOM 593 C CA . GLY A 1 87 ? 2.033 8.708 -5.314 1.00 95.62 87 GLY A CA 1
ATOM 594 C C . GLY A 1 87 ? 1.869 8.486 -6.822 1.00 95.62 87 GLY A C 1
ATOM 595 O O . GLY A 1 87 ? 2.223 9.364 -7.602 1.00 95.62 87 GLY A O 1
ATOM 596 N N . HIS A 1 88 ? 1.383 7.319 -7.250 1.00 94.62 88 HIS A N 1
ATOM 597 C CA . HIS A 1 88 ? 1.160 6.983 -8.657 1.00 94.62 88 HIS A CA 1
ATOM 598 C C . HIS A 1 88 ? 0.050 5.929 -8.784 1.00 94.62 88 HIS A C 1
ATOM 600 O O . HIS A 1 88 ? -0.020 5.002 -7.981 1.00 94.62 88 HIS A O 1
ATOM 606 N N . ASP A 1 89 ? -0.802 6.020 -9.800 1.00 93.12 89 ASP A N 1
ATOM 607 C CA . ASP A 1 89 ? -1.874 5.044 -10.056 1.00 93.12 89 ASP A CA 1
ATOM 608 C C . ASP A 1 89 ? -1.348 3.711 -10.616 1.00 93.12 89 ASP A C 1
ATOM 610 O O . ASP A 1 89 ? -1.899 2.650 -10.345 1.00 93.12 89 ASP A O 1
ATOM 614 N N . GLY A 1 90 ? -0.222 3.749 -11.328 1.00 93.94 90 GLY A N 1
ATOM 615 C CA . GLY A 1 90 ? 0.496 2.580 -11.840 1.00 93.94 90 GLY A CA 1
ATOM 616 C C . GLY A 1 90 ? 0.765 1.471 -10.813 1.00 93.94 90 GLY A C 1
ATOM 617 O O . GLY A 1 90 ? 0.887 0.317 -11.211 1.00 93.94 90 GLY A O 1
ATOM 618 N N . TYR A 1 91 ? 0.792 1.767 -9.507 1.00 95.38 91 TYR A N 1
ATOM 619 C CA . TYR A 1 91 ? 0.882 0.745 -8.452 1.00 95.38 91 TYR A CA 1
ATOM 620 C C . TYR A 1 91 ? -0.327 -0.197 -8.390 1.00 95.38 91 TYR A C 1
ATOM 622 O O . TYR A 1 91 ? -0.231 -1.278 -7.816 1.00 95.38 91 TYR A O 1
ATOM 630 N N . PHE A 1 92 ? -1.455 0.199 -8.976 1.00 95.56 92 PHE A N 1
ATOM 631 C CA . PHE A 1 92 ? -2.694 -0.572 -9.005 1.00 95.56 92 PHE A CA 1
ATOM 632 C C . PHE A 1 92 ? -2.827 -1.458 -10.247 1.00 95.56 92 PHE A C 1
ATOM 634 O O . PHE A 1 92 ? -3.765 -2.250 -10.331 1.00 95.56 92 PHE A O 1
ATOM 641 N N . ARG A 1 93 ? -1.896 -1.361 -1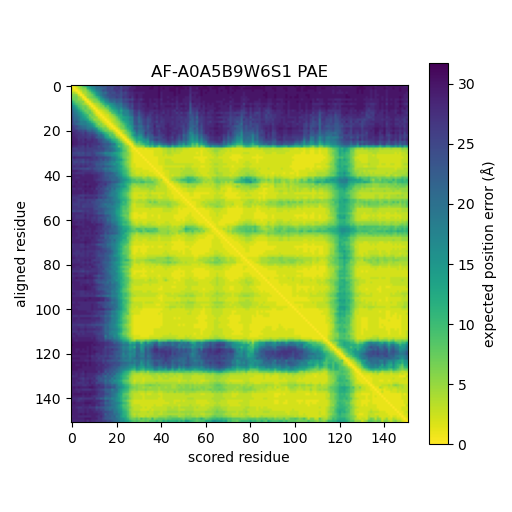1.204 1.00 94.81 93 ARG A N 1
ATOM 642 C CA . ARG A 1 93 ? -1.954 -2.143 -12.441 1.00 94.81 93 ARG A CA 1
ATOM 643 C C . ARG A 1 93 ? -1.563 -3.603 -12.190 1.00 94.81 93 ARG A C 1
ATOM 645 O O . ARG A 1 93 ? -0.596 -3.849 -11.464 1.00 94.81 93 ARG A O 1
ATOM 652 N N . PRO A 1 94 ? -2.227 -4.583 -12.829 1.00 92.94 94 PRO A N 1
ATOM 653 C CA . PRO A 1 94 ? -1.941 -6.007 -12.630 1.00 92.94 94 PRO A CA 1
ATOM 654 C C . PRO A 1 94 ? -0.472 -6.402 -12.791 1.00 92.94 94 PRO A C 1
ATOM 656 O O . PRO A 1 94 ? 0.038 -7.202 -12.008 1.00 92.94 94 PRO A O 1
ATOM 659 N N . ASP A 1 95 ? 0.224 -5.818 -13.769 1.00 93.56 95 ASP A N 1
ATOM 660 C CA . ASP A 1 95 ? 1.631 -6.115 -14.038 1.00 93.56 95 ASP A CA 1
ATOM 661 C C . ASP A 1 95 ? 2.572 -5.605 -12.936 1.00 93.56 95 ASP A C 1
ATOM 663 O O . ASP A 1 95 ? 3.683 -6.110 -12.799 1.00 93.56 95 ASP A O 1
ATOM 667 N N . VAL A 1 96 ? 2.140 -4.621 -12.141 1.00 95.75 96 VAL A N 1
ATOM 668 C CA . VAL A 1 96 ? 2.891 -4.080 -11.001 1.00 95.75 96 VAL A CA 1
ATOM 669 C C . VAL A 1 96 ? 2.514 -4.788 -9.703 1.00 95.75 96 VAL A C 1
ATOM 671 O O . VAL A 1 96 ? 3.387 -5.048 -8.878 1.00 95.75 96 VAL A O 1
ATOM 674 N N . LEU A 1 97 ? 1.248 -5.176 -9.535 1.00 95.69 97 LEU A N 1
ATOM 675 C CA . LEU A 1 97 ? 0.781 -5.903 -8.349 1.00 95.69 97 LEU A CA 1
ATOM 676 C C . LEU A 1 97 ? 1.511 -7.236 -8.143 1.00 95.69 97 LEU A C 1
ATOM 678 O O . LEU A 1 97 ? 1.728 -7.635 -7.000 1.00 95.69 97 LEU A O 1
ATOM 682 N N . GLY A 1 98 ? 1.926 -7.892 -9.231 1.00 93.69 98 GLY A N 1
ATOM 683 C CA . GLY A 1 98 ? 2.732 -9.116 -9.195 1.00 93.69 98 GLY A CA 1
ATOM 684 C C . GLY A 1 98 ? 4.244 -8.910 -9.020 1.00 93.69 98 GLY A C 1
ATOM 685 O O . GLY A 1 98 ? 4.974 -9.897 -8.976 1.00 93.69 98 GLY A O 1
ATOM 686 N N . LYS A 1 99 ? 4.742 -7.667 -8.952 1.00 95.94 99 LYS A N 1
ATOM 687 C CA . LYS A 1 99 ? 6.176 -7.365 -8.800 1.00 95.94 99 LYS A CA 1
ATOM 688 C C . LYS A 1 99 ? 6.534 -7.130 -7.334 1.00 95.94 99 LYS A C 1
ATOM 690 O O . LYS A 1 99 ? 5.945 -6.263 -6.678 1.00 95.94 99 LYS A O 1
ATOM 695 N N . ALA A 1 100 ? 7.567 -7.836 -6.870 1.00 95.56 100 ALA A N 1
ATOM 696 C CA . ALA A 1 100 ? 8.019 -7.802 -5.479 1.00 95.56 100 ALA A CA 1
ATOM 697 C C . ALA A 1 100 ? 6.839 -8.042 -4.515 1.00 95.56 100 ALA A C 1
ATOM 699 O O . ALA A 1 100 ? 5.966 -8.858 -4.808 1.00 95.56 100 ALA A O 1
ATOM 700 N N . ASP A 1 101 ? 6.763 -7.302 -3.409 1.00 97.62 101 ASP A N 1
ATOM 701 C CA . ASP A 1 101 ? 5.679 -7.420 -2.430 1.00 97.62 101 ASP A CA 1
ATOM 702 C C . ASP A 1 101 ? 4.622 -6.305 -2.598 1.00 97.62 101 ASP A C 1
ATOM 704 O O . ASP A 1 101 ? 3.845 -6.013 -1.686 1.00 97.62 101 ASP A O 1
ATOM 708 N N . THR A 1 102 ? 4.554 -5.672 -3.776 1.00 97.31 102 THR A N 1
ATOM 709 C CA . THR A 1 102 ? 3.675 -4.515 -4.044 1.00 97.31 102 THR A CA 1
ATOM 710 C C . THR A 1 102 ? 2.202 -4.844 -3.819 1.00 97.31 102 THR A C 1
ATOM 712 O O . THR A 1 102 ? 1.488 -4.120 -3.121 1.00 97.31 102 THR A O 1
ATOM 715 N N . GLY A 1 103 ? 1.743 -5.979 -4.352 1.00 97.06 103 GLY A N 1
ATOM 716 C CA . GLY A 1 103 ? 0.381 -6.445 -4.136 1.00 97.06 103 GLY A CA 1
ATOM 717 C C . GLY A 1 103 ? 0.090 -6.808 -2.674 1.00 97.06 103 GLY A C 1
ATOM 718 O O . GLY A 1 103 ? -1.034 -6.604 -2.210 1.00 97.06 103 GLY A O 1
ATOM 719 N N . ARG A 1 104 ? 1.088 -7.282 -1.912 1.00 97.81 104 ARG A N 1
ATOM 720 C CA . ARG A 1 104 ? 0.950 -7.539 -0.467 1.00 97.81 104 ARG A CA 1
ATOM 721 C C . ARG A 1 104 ? 0.764 -6.233 0.301 1.00 97.81 104 ARG A C 1
ATOM 723 O O . ARG A 1 104 ? -0.178 -6.146 1.088 1.00 97.81 104 ARG A O 1
ATOM 730 N N . LEU A 1 105 ? 1.575 -5.210 0.016 1.00 98.00 105 LEU A N 1
ATOM 731 C CA . LEU A 1 105 ? 1.418 -3.874 0.600 1.00 98.00 105 LEU A CA 1
ATOM 732 C C . LEU A 1 105 ? 0.016 -3.313 0.333 1.00 98.00 105 LEU A C 1
ATOM 734 O O . LEU A 1 105 ? -0.622 -2.784 1.243 1.00 98.00 105 LEU A O 1
ATOM 738 N N . LEU A 1 106 ? -0.498 -3.467 -0.891 1.00 97.31 106 LEU A N 1
ATOM 739 C CA . LEU A 1 106 ? -1.839 -3.001 -1.237 1.00 97.31 106 LEU A CA 1
ATOM 740 C C . LEU A 1 106 ? -2.941 -3.742 -0.466 1.00 97.31 106 LEU A C 1
ATOM 742 O O . LEU A 1 106 ? -3.873 -3.117 0.041 1.00 97.31 106 LEU A O 1
ATOM 746 N N . VAL A 1 107 ? -2.841 -5.066 -0.332 1.00 96.38 107 VAL A N 1
ATOM 747 C CA . VAL A 1 107 ? -3.809 -5.859 0.444 1.00 96.38 107 VAL A CA 1
ATOM 748 C C . VAL A 1 107 ? -3.768 -5.479 1.926 1.00 96.38 107 VAL A C 1
ATOM 750 O O . VAL A 1 107 ? -4.822 -5.333 2.553 1.00 96.38 107 VAL A O 1
ATOM 753 N N . ASN A 1 108 ? -2.576 -5.261 2.484 1.00 96.19 108 ASN A N 1
ATOM 754 C CA . ASN A 1 108 ? -2.410 -4.769 3.850 1.00 96.19 108 ASN A CA 1
ATOM 755 C C . ASN A 1 108 ? -3.048 -3.384 4.016 1.00 96.19 108 ASN A C 1
ATOM 757 O O . ASN A 1 108 ? -3.810 -3.172 4.959 1.00 96.19 108 ASN A O 1
ATOM 761 N N . ALA A 1 109 ? -2.825 -2.476 3.061 1.00 96.00 109 ALA A N 1
ATOM 762 C CA . ALA A 1 109 ? -3.426 -1.147 3.043 1.00 96.00 109 ALA A CA 1
ATOM 763 C C . ALA A 1 109 ? -4.957 -1.206 3.041 1.00 96.00 109 ALA A C 1
ATOM 765 O O . ALA A 1 109 ? -5.600 -0.544 3.853 1.00 96.00 109 ALA A O 1
ATOM 766 N N . VAL A 1 110 ? -5.547 -2.049 2.191 1.00 94.88 110 VAL A N 1
ATOM 767 C CA . VAL A 1 110 ? -6.998 -2.265 2.123 1.00 94.88 110 VAL A CA 1
ATOM 768 C C . VAL A 1 110 ? -7.551 -2.779 3.454 1.00 94.88 110 VAL A C 1
ATOM 770 O O . VAL A 1 110 ? -8.555 -2.268 3.959 1.00 94.88 110 VAL A O 1
ATOM 773 N N . ARG A 1 111 ?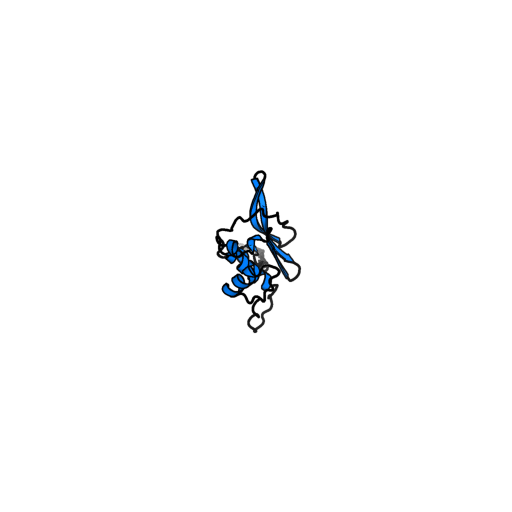 -6.899 -3.780 4.055 1.00 91.62 111 ARG A N 1
ATOM 774 C CA . ARG A 1 111 ? -7.324 -4.357 5.340 1.00 91.62 111 ARG A CA 1
ATOM 775 C C . ARG A 1 111 ? -7.203 -3.338 6.468 1.00 91.62 111 ARG A C 1
ATOM 777 O O . ARG A 1 111 ? -8.133 -3.177 7.262 1.00 91.62 111 ARG A O 1
ATOM 784 N N . TRP A 1 112 ? -6.090 -2.615 6.524 1.00 91.69 112 TRP A N 1
ATOM 785 C CA . TRP A 1 112 ? -5.854 -1.599 7.538 1.00 91.69 112 TRP A CA 1
ATOM 786 C C . TRP A 1 112 ? -6.818 -0.416 7.398 1.00 91.69 112 TRP A C 1
ATOM 788 O O . TRP A 1 112 ? -7.396 0.008 8.398 1.00 91.69 112 TRP A O 1
ATOM 798 N N . ALA A 1 113 ? -7.069 0.066 6.179 1.00 92.06 113 ALA A N 1
ATOM 799 C CA . ALA A 1 113 ? -7.999 1.162 5.928 1.00 92.06 113 ALA A CA 1
ATOM 800 C C . ALA A 1 113 ? -9.456 0.756 6.217 1.00 92.06 113 ALA A C 1
ATOM 802 O O . ALA A 1 113 ? -10.198 1.486 6.876 1.00 92.06 113 ALA A O 1
ATOM 803 N N . GLY A 1 114 ? -9.851 -0.454 5.810 1.00 89.00 114 GLY A N 1
ATOM 804 C CA . GLY A 1 114 ? -11.206 -0.983 5.988 1.00 89.00 114 GLY A CA 1
ATOM 805 C C . GLY A 1 114 ? -11.556 -1.467 7.401 1.00 89.00 114 GLY A C 1
ATOM 806 O O . GLY A 1 114 ? -12.703 -1.816 7.678 1.00 89.00 114 GLY A O 1
ATOM 807 N N . THR A 1 115 ? -10.592 -1.505 8.324 1.00 80.19 115 THR A N 1
ATOM 808 C CA . THR A 1 115 ? -10.819 -1.845 9.744 1.00 80.19 115 THR A CA 1
ATOM 809 C C . THR A 1 115 ? -11.112 -0.620 10.621 1.00 80.19 115 THR A C 1
ATOM 811 O O . THR A 1 115 ? -11.162 -0.764 11.845 1.00 80.19 115 THR A O 1
ATOM 814 N N . GLY A 1 116 ? -11.323 0.563 10.017 1.00 65.56 116 GLY A N 1
ATOM 815 C CA . GLY A 1 116 ? -11.563 1.852 10.683 1.00 65.56 116 GLY A CA 1
ATOM 816 C C . GLY A 1 116 ? -12.301 1.740 12.022 1.00 65.56 116 GLY A C 1
ATOM 817 O O . GLY A 1 116 ? -13.373 1.149 12.095 1.00 65.56 116 GLY A O 1
ATOM 818 N N . ASN A 1 117 ? -11.652 2.248 13.078 1.00 56.59 117 ASN A N 1
ATOM 819 C CA . ASN A 1 117 ? -12.012 2.187 14.499 1.00 56.59 117 ASN A CA 1
ATOM 820 C C . ASN A 1 117 ? -13.029 1.094 14.903 1.00 56.59 117 ASN A C 1
ATOM 822 O O . ASN A 1 117 ? -13.984 1.375 15.632 1.00 56.59 117 ASN A O 1
ATOM 826 N N . ARG A 1 118 ? -12.797 -0.174 14.518 1.00 56.84 118 ARG A N 1
ATOM 827 C CA . ARG A 1 118 ? -13.487 -1.348 15.091 1.00 56.84 118 ARG A CA 1
ATOM 828 C C . ARG A 1 118 ? -13.083 -1.603 16.555 1.00 56.84 118 ARG A C 1
ATOM 830 O O . ARG A 1 118 ? -13.038 -2.736 17.014 1.00 56.84 118 ARG A O 1
ATOM 837 N N . GLY A 1 119 ? -12.841 -0.538 17.318 1.00 48.50 119 GLY A N 1
ATOM 838 C CA . GLY A 1 119 ? -12.614 -0.532 18.760 1.00 48.50 119 GLY A CA 1
ATOM 839 C C . GLY A 1 119 ? -13.881 -0.789 19.579 1.00 48.50 119 GLY A C 1
ATOM 840 O O . GLY A 1 119 ? -14.037 -0.207 20.648 1.00 48.50 119 GLY A O 1
ATOM 841 N N . LYS A 1 120 ? -14.802 -1.626 19.094 1.00 43.19 120 LYS A N 1
ATOM 842 C CA . LYS A 1 120 ? -15.942 -2.107 19.874 1.00 43.19 120 LYS A CA 1
ATOM 843 C C . LYS A 1 120 ? -15.992 -3.619 19.762 1.00 43.19 120 LYS A C 1
ATOM 845 O O . LYS A 1 120 ? -16.278 -4.158 18.696 1.00 43.19 120 LYS A O 1
ATOM 850 N N . THR A 1 121 ? -15.704 -4.259 20.889 1.00 41.44 121 THR A N 1
ATOM 851 C CA . THR A 1 121 ? -16.177 -5.579 21.303 1.00 41.44 121 THR A CA 1
ATOM 852 C C . THR A 1 121 ? -17.627 -5.752 20.861 1.00 41.44 121 THR A C 1
ATOM 854 O O . THR A 1 121 ? -18.571 -5.374 21.546 1.00 41.44 121 THR A O 1
ATOM 857 N N . THR A 1 122 ? -17.804 -6.267 19.654 1.00 46.69 122 THR A N 1
ATOM 858 C CA . THR A 1 122 ? -19.080 -6.783 19.188 1.00 46.69 122 THR A CA 1
ATOM 859 C C . THR A 1 122 ? -18.884 -8.284 19.107 1.00 46.69 122 THR A C 1
ATOM 861 O O . THR A 1 122 ? -17.907 -8.763 18.541 1.00 46.69 122 THR A O 1
ATOM 864 N N . THR A 1 123 ? -19.793 -9.036 19.715 1.00 49.44 123 THR A N 1
ATOM 865 C CA . THR A 1 123 ? -19.835 -10.507 19.680 1.00 49.44 123 THR A CA 1
ATOM 866 C C . THR A 1 123 ? -20.149 -11.055 18.282 1.00 49.44 123 THR A C 1
ATOM 868 O O . THR A 1 123 ? -20.206 -12.262 18.076 1.00 49.44 123 THR A O 1
ATOM 871 N N . LYS A 1 124 ? -20.345 -10.166 17.302 1.00 46.25 124 LYS A N 1
ATOM 872 C CA . LYS A 1 124 ? -20.607 -10.474 15.903 1.00 46.25 124 LYS A CA 1
ATOM 873 C C . LYS A 1 124 ? -19.292 -10.429 15.133 1.00 46.25 124 LYS A C 1
ATOM 875 O O . LYS A 1 124 ? -18.592 -9.418 15.178 1.00 46.25 124 LYS A O 1
ATOM 880 N N . ALA A 1 125 ? -18.981 -11.504 14.408 1.00 49.84 125 ALA A N 1
ATOM 881 C CA . ALA A 1 125 ? -17.833 -11.536 13.508 1.00 49.84 125 ALA A CA 1
ATOM 882 C C . ALA A 1 125 ? -17.839 -10.274 12.619 1.00 49.84 125 ALA A C 1
ATOM 884 O O . ALA A 1 125 ? -18.898 -9.917 12.085 1.00 49.84 125 ALA A O 1
ATOM 885 N N . PRO A 1 126 ? -16.705 -9.561 12.489 1.00 55.94 126 PRO A N 1
ATOM 886 C CA . PRO A 1 126 ? -16.662 -8.341 11.704 1.00 55.94 126 PRO A CA 1
ATOM 887 C C . PRO A 1 126 ? -17.096 -8.652 10.273 1.00 55.94 126 PRO A C 1
ATOM 889 O O . PRO A 1 126 ? -16.562 -9.564 9.643 1.00 55.94 126 PRO A O 1
ATOM 892 N N . ALA A 1 127 ? -18.067 -7.891 9.764 1.00 62.09 127 ALA A N 1
ATOM 893 C CA . ALA A 1 127 ? -18.437 -7.969 8.359 1.00 62.09 127 ALA A CA 1
ATOM 894 C C . ALA A 1 127 ? -17.174 -7.769 7.505 1.00 62.09 127 ALA A C 1
ATOM 896 O O . ALA A 1 127 ? -16.357 -6.890 7.801 1.00 62.09 127 ALA A O 1
ATOM 897 N N . ALA A 1 128 ? -17.002 -8.607 6.481 1.00 71.38 128 ALA A N 1
ATOM 898 C CA . ALA A 1 128 ? -15.851 -8.526 5.592 1.00 71.38 128 ALA A CA 1
ATOM 899 C C . ALA A 1 128 ? -15.726 -7.106 5.017 1.00 71.38 128 ALA A C 1
ATOM 901 O O . ALA A 1 128 ? -16.725 -6.518 4.592 1.00 71.38 128 ALA A O 1
ATOM 902 N N . THR A 1 129 ? -14.508 -6.555 5.011 1.00 80.00 129 THR A N 1
ATOM 903 C CA . THR A 1 129 ? -14.222 -5.262 4.380 1.00 80.00 129 THR A CA 1
ATOM 904 C C . THR A 1 129 ? -14.641 -5.331 2.914 1.00 80.00 129 THR A C 1
ATOM 906 O O . THR A 1 129 ? -14.062 -6.105 2.151 1.00 80.00 129 THR A O 1
ATOM 909 N N . ARG A 1 130 ? -15.639 -4.527 2.535 1.00 88.69 130 ARG A N 1
ATOM 910 C CA . ARG A 1 130 ? -16.064 -4.377 1.142 1.00 88.69 130 ARG A CA 1
ATOM 911 C C . ARG A 1 130 ? -15.252 -3.281 0.471 1.00 88.69 130 ARG A C 1
ATOM 913 O O . ARG A 1 130 ? -15.072 -2.219 1.063 1.00 88.69 130 ARG A O 1
ATOM 920 N N . VAL A 1 131 ? -14.775 -3.534 -0.741 1.00 92.31 131 VAL A N 1
ATOM 921 C CA . VAL A 1 131 ? -13.908 -2.602 -1.476 1.00 92.31 131 VAL A CA 1
ATOM 922 C C . VAL A 1 131 ? -14.527 -2.277 -2.820 1.00 92.31 131 VAL A C 1
ATOM 924 O O . VAL A 1 131 ? -14.755 -3.184 -3.604 1.00 92.31 131 VAL A O 1
ATOM 927 N N . GLY A 1 132 ? -14.779 -0.999 -3.090 1.00 94.12 132 GLY A N 1
ATOM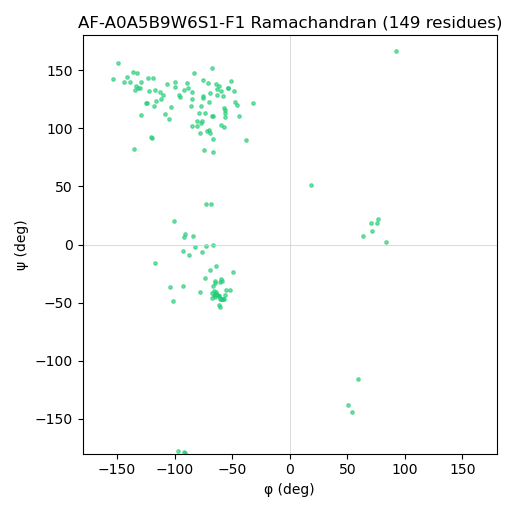 928 C CA . GLY A 1 132 ? -15.091 -0.538 -4.441 1.00 94.12 132 GLY A CA 1
ATOM 929 C C . GLY A 1 132 ? -13.807 -0.174 -5.178 1.00 94.12 132 GLY A C 1
ATOM 930 O O . GLY A 1 132 ? -12.919 0.444 -4.587 1.00 94.12 132 GLY A O 1
ATOM 931 N N . VAL A 1 133 ? -13.712 -0.540 -6.455 1.00 94.75 133 VAL A N 1
ATOM 932 C CA . VAL A 1 133 ? -12.582 -0.170 -7.317 1.00 94.75 133 VAL A CA 1
ATOM 933 C C . VAL A 1 133 ? -13.053 0.790 -8.401 1.00 94.75 133 VAL A C 1
ATOM 935 O O . VAL A 1 133 ? -14.048 0.550 -9.077 1.00 94.75 133 VAL A O 1
ATOM 938 N N . VAL A 1 134 ? -12.327 1.891 -8.578 1.00 93.31 134 VAL A N 1
ATOM 939 C CA . VAL A 1 134 ? -12.653 2.923 -9.566 1.00 93.31 134 VAL A CA 1
ATOM 940 C C . VAL A 1 134 ? -11.581 2.918 -10.648 1.00 93.31 134 VAL A C 1
ATOM 942 O O . VAL A 1 134 ? -10.405 3.069 -10.341 1.00 93.31 134 VAL A O 1
ATOM 945 N N . ARG A 1 135 ? -12.001 2.781 -11.913 1.00 89.00 135 ARG A N 1
ATOM 946 C CA . ARG A 1 135 ? -11.166 2.926 -13.126 1.00 89.00 135 ARG A CA 1
ATOM 947 C C . ARG A 1 135 ? -10.019 1.917 -13.319 1.00 89.00 135 ARG A C 1
ATOM 949 O O . ARG A 1 135 ? -9.291 2.061 -14.289 1.00 89.00 135 ARG A O 1
ATOM 956 N N . GLU A 1 136 ? -9.899 0.877 -12.491 1.00 91.56 136 GLU A N 1
ATOM 957 C CA . GLU A 1 136 ? -8.852 -0.151 -12.632 1.00 91.56 136 GLU A CA 1
ATOM 958 C C . GLU A 1 136 ? -9.432 -1.569 -12.468 1.00 91.56 136 GLU A C 1
ATOM 960 O O . GLU A 1 136 ? -9.398 -2.164 -11.392 1.00 91.56 136 GLU A O 1
ATOM 965 N N . ALA A 1 137 ? -10.012 -2.125 -13.536 1.00 90.50 137 ALA A N 1
ATOM 966 C CA . ALA A 1 137 ? -10.658 -3.444 -13.489 1.00 90.50 137 ALA A CA 1
ATOM 967 C C . ALA A 1 137 ? -9.684 -4.572 -13.096 1.00 90.50 137 ALA A C 1
ATOM 969 O O . ALA A 1 137 ? -10.068 -5.512 -12.399 1.00 90.50 137 ALA A O 1
ATOM 970 N N . GLY A 1 138 ? -8.408 -4.453 -13.469 1.00 92.31 138 GLY A N 1
ATOM 971 C CA . GLY A 1 138 ? -7.390 -5.436 -13.114 1.00 92.31 138 GLY A CA 1
ATOM 972 C C . GLY A 1 138 ? -7.120 -5.511 -11.606 1.00 92.31 138 GLY A C 1
ATOM 973 O O . GLY A 1 138 ? -6.893 -6.595 -11.062 1.00 92.31 138 GLY A O 1
ATOM 974 N N . LEU A 1 139 ? -7.227 -4.382 -10.900 1.00 95.06 139 LEU A N 1
ATOM 975 C CA . LEU A 1 139 ? -7.130 -4.346 -9.442 1.00 95.06 139 LEU A CA 1
ATOM 976 C C . LEU A 1 139 ? -8.296 -5.093 -8.783 1.00 95.06 139 LEU A C 1
ATOM 978 O O . LEU A 1 139 ? -8.094 -5.810 -7.801 1.00 95.06 139 LEU A O 1
ATOM 982 N N . LEU A 1 140 ? -9.512 -4.955 -9.318 1.00 94.19 140 LEU A N 1
ATOM 983 C CA . LEU A 1 140 ? -10.689 -5.652 -8.796 1.00 94.19 140 LEU A CA 1
ATOM 984 C C . LEU A 1 140 ? -10.475 -7.171 -8.791 1.00 94.19 140 LEU A C 1
ATOM 986 O O . LEU A 1 140 ? -10.712 -7.836 -7.778 1.00 94.19 140 LEU A O 1
ATOM 990 N N . GLU A 1 141 ? -9.978 -7.716 -9.900 1.00 94.00 141 GLU A N 1
ATOM 991 C CA . GLU A 1 141 ? -9.661 -9.140 -10.010 1.00 94.00 141 GLU A CA 1
ATOM 992 C C . GLU A 1 141 ? -8.569 -9.569 -9.030 1.00 94.00 141 GLU A C 1
ATOM 994 O O . GLU A 1 141 ? -8.701 -10.602 -8.367 1.00 94.00 141 GLU A O 1
ATOM 999 N N . TYR A 1 142 ? -7.506 -8.771 -8.903 1.00 95.06 142 TYR A N 1
ATOM 1000 C CA . TYR A 1 142 ? -6.409 -9.057 -7.983 1.00 95.06 142 TYR A CA 1
ATOM 1001 C C . TYR A 1 142 ? -6.882 -9.109 -6.522 1.00 95.06 142 TYR A C 1
ATOM 1003 O O . TYR A 1 142 ? -6.535 -10.030 -5.776 1.00 95.06 142 TYR A O 1
ATOM 1011 N N . LEU A 1 143 ? -7.718 -8.152 -6.108 1.00 93.88 143 LEU A N 1
ATOM 1012 C CA . LEU A 1 143 ? -8.262 -8.096 -4.751 1.00 93.88 143 LEU A CA 1
ATOM 1013 C C . LEU A 1 143 ? -9.149 -9.309 -4.451 1.00 93.88 143 LEU A C 1
ATOM 1015 O O . LEU A 1 143 ? -9.006 -9.918 -3.389 1.00 93.88 143 LEU A O 1
ATOM 1019 N N . ARG A 1 144 ? -9.998 -9.719 -5.401 1.00 93.56 144 ARG A N 1
ATOM 1020 C CA . ARG A 1 144 ? -10.822 -10.932 -5.269 1.00 93.56 144 ARG A CA 1
ATOM 1021 C C . ARG A 1 144 ? -9.963 -12.185 -5.113 1.00 93.56 144 ARG A C 1
ATOM 1023 O O . ARG A 1 144 ? -10.191 -12.961 -4.188 1.00 93.56 144 ARG A O 1
ATOM 1030 N N . LYS A 1 145 ? -8.927 -12.343 -5.948 1.00 93.94 145 LYS A N 1
ATOM 1031 C CA . LYS A 1 145 ? -7.948 -13.443 -5.834 1.00 93.94 145 LYS A CA 1
ATOM 1032 C C . LYS A 1 145 ? -7.212 -13.430 -4.488 1.00 93.94 145 LYS A C 1
ATOM 1034 O O . LYS A 1 145 ? -6.873 -14.484 -3.965 1.00 93.94 145 LYS A O 1
ATOM 1039 N N . SER A 1 146 ? -7.031 -12.250 -3.897 1.00 90.12 146 SER A N 1
ATOM 1040 C CA . SER A 1 146 ? -6.399 -12.050 -2.583 1.00 90.12 146 SER A CA 1
ATOM 1041 C C . SER A 1 146 ? -7.352 -12.230 -1.386 1.00 90.12 146 SER A C 1
ATOM 1043 O O . SER A 1 146 ? -6.985 -11.926 -0.245 1.00 90.12 146 SER A O 1
ATOM 1045 N N . GLY A 1 147 ? -8.586 -12.691 -1.621 1.00 90.12 147 GLY A N 1
ATOM 1046 C CA . GLY A 1 147 ? -9.587 -12.929 -0.578 1.00 90.12 147 GLY A CA 1
ATOM 1047 C C . GLY A 1 147 ? -10.253 -11.660 -0.033 1.00 90.12 147 GLY A C 1
ATOM 1048 O O . GLY A 1 147 ? -10.809 -11.676 1.065 1.00 90.12 147 GLY A O 1
ATOM 1049 N N . VAL A 1 148 ? -10.186 -10.544 -0.763 1.00 89.69 148 VAL A N 1
ATOM 1050 C CA . VAL A 1 148 ? -10.882 -9.295 -0.425 1.00 89.69 148 VAL A CA 1
ATOM 1051 C C . VAL A 1 148 ? -12.252 -9.280 -1.104 1.00 89.69 148 VAL A C 1
ATOM 1053 O O . VAL A 1 148 ? -12.369 -9.543 -2.301 1.00 89.69 148 VAL A O 1
ATOM 1056 N N . ALA A 1 149 ? -13.300 -8.927 -0.353 1.00 89.50 149 ALA A N 1
ATOM 1057 C CA . ALA A 1 149 ? -14.650 -8.771 -0.888 1.00 89.50 149 ALA A CA 1
ATOM 1058 C C . ALA A 1 149 ? -14.758 -7.472 -1.709 1.00 89.50 149 ALA A C 1
ATOM 1060 O O . ALA A 1 149 ? -15.202 -6.441 -1.207 1.00 89.50 149 ALA A O 1
ATOM 1061 N N . ALA A 1 150 ? -14.312 -7.505 -2.962 1.00 86.25 150 ALA A N 1
ATOM 1062 C CA . ALA A 1 150 ? -14.304 -6.339 -3.840 1.00 86.25 150 ALA A CA 1
ATOM 1063 C C . ALA A 1 15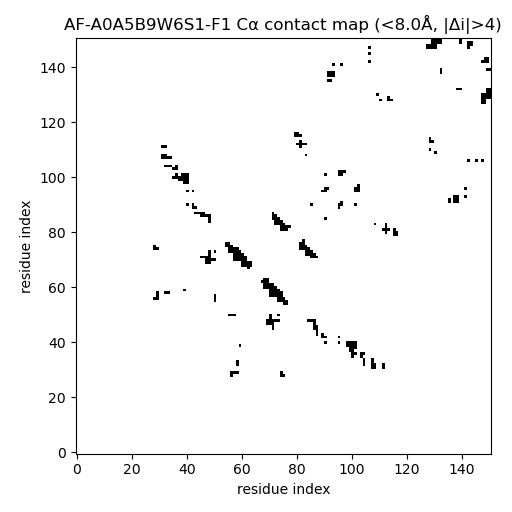0 ? -15.493 -6.341 -4.825 1.00 86.25 150 ALA A C 1
ATOM 1065 O O . ALA A 1 150 ? -15.825 -7.380 -5.413 1.00 86.25 150 ALA A O 1
ATOM 1066 N N . LEU A 1 151 ? -16.139 -5.182 -4.972 1.00 84.81 151 LEU A N 1
ATOM 1067 C CA . LEU A 1 151 ? -17.356 -4.927 -5.748 1.00 84.81 151 LEU A CA 1
ATOM 1068 C C . LEU A 1 151 ? -17.040 -4.056 -6.963 1.00 84.81 151 LEU A C 1
ATOM 1070 O O . LEU A 1 151 ? -16.373 -3.010 -6.780 1.00 84.81 151 LEU A O 1
#

Radius of gyration: 25.71 Å; Cα contacts (8 Å, |Δi|>4): 195; chains: 1; bounding box: 44×29×101 Å

InterPro domains:
  IPR029062 Class I glutamine amidotransferase-like [SSF52317] (45-113)
  IPR060286 TRPM8 channel-associated factor, N-terminal domain [PF27016] (31-136)

pLDDT: mean 81.11, std 20.06, range [39.31, 98.0]

Organism: NCBI:txid406548

Secondary structure (DSSP, 8-state):
--PPPP----------------------HHHHHHTT---B---S-PPPPP--STTEEEEEEEE-GGG-EEEEEEEEEETTEEEEEES-GGGGSHHHHTSBTHHHHHHHHHHHHHTTT--S--SSPPPP-EE---S-HHHHHHHHHTT-EE-

Foldseek 3Di:
DDDDDDDDDDDDDDDPPPPPPPPPPPPQFQCLLCPVADDADDDDDFDADDFDDPAKDQRDWDADPPRDTGRQWIWGDDPQFIDIDGRDPVLLALVRCPPGCSVVSVLSRQVVRQCRPPVDPDPDDDDAREAEDDPHVSSQVSCVVVVHNYD